Protein AF-U7V5P8-F1 (afdb_monomer)

Foldseek 3Di:
DLQVLLVLLVVLLVCQLVLVVDVPSLVSLQSNLVSCQLQQHQHDHDPSCPVVCPDPDSNVVSVVSSNPRGRDDNCSNVVSVVVVVVCVVVVPD

pLDDT: mean 90.43, std 8.01, range [44.16, 96.25]

Organism: NCBI:txid888019

Secondary structure (DSSP, 8-state):
-HHHHHHHHHHHHHHGGGGGGSTTHHHHHHHHHHHHHHHT---PPPGGGTGGGGS-SHHHHHHHHHHTPPP---SHHHHHHHHHHHHHHHTT-

Structure (mmCIF, N/CA/C/O backbone):
data_AF-U7V5P8-F1
#
_entry.id   AF-U7V5P8-F1
#
loop_
_atom_site.group_PDB
_atom_site.id
_atom_site.type_symbol
_atom_site.label_atom_id
_atom_site.label_alt_id
_atom_site.label_comp_id
_atom_site.label_asym_id
_atom_site.label_entity_id
_atom_site.label_seq_id
_atom_site.pdbx_PDB_ins_code
_atom_site.Cartn_x
_atom_site.Cartn_y
_atom_site.Cartn_z
_atom_site.occupancy
_atom_site.B_iso_or_equiv
_atom_site.auth_seq_id
_atom_site.auth_comp_id
_ato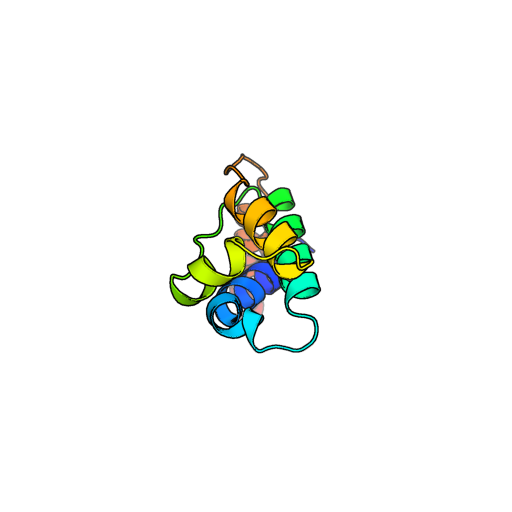m_site.auth_asym_id
_atom_site.auth_atom_id
_atom_site.pdbx_PDB_model_num
ATOM 1 N N . SER A 1 1 ? -10.638 8.353 7.557 1.00 84.81 1 SER A N 1
ATOM 2 C CA . SER A 1 1 ? -10.800 7.415 8.688 1.00 84.81 1 SER A CA 1
ATOM 3 C C . SER A 1 1 ? -9.814 6.261 8.529 1.00 84.81 1 SER A C 1
ATOM 5 O O . SER A 1 1 ? -9.429 5.994 7.390 1.00 84.81 1 SER A O 1
ATOM 7 N N . PRO A 1 2 ? -9.422 5.574 9.620 1.00 88.50 2 PRO A N 1
ATOM 8 C CA . PRO A 1 2 ? -8.574 4.376 9.567 1.00 88.50 2 PRO A CA 1
ATOM 9 C C . PRO A 1 2 ? -9.108 3.290 8.618 1.00 88.50 2 PRO A C 1
ATOM 11 O O . PRO A 1 2 ? -8.362 2.709 7.841 1.00 88.50 2 PRO A O 1
ATOM 14 N N . LEU A 1 3 ? -10.427 3.071 8.574 1.00 93.50 3 LEU A N 1
ATOM 15 C CA . LEU A 1 3 ? -11.011 2.110 7.635 1.00 93.50 3 LEU A CA 1
ATOM 16 C C . LEU A 1 3 ? -10.807 2.495 6.157 1.00 93.50 3 LEU A C 1
ATOM 18 O O . LEU A 1 3 ? -10.504 1.633 5.335 1.00 93.50 3 LEU A O 1
ATOM 22 N N . ALA A 1 4 ? -10.952 3.774 5.799 1.00 93.50 4 ALA A N 1
ATOM 23 C CA . ALA A 1 4 ? -10.811 4.217 4.409 1.00 93.50 4 ALA A CA 1
ATOM 24 C C . ALA A 1 4 ? -9.367 4.078 3.893 1.00 93.50 4 ALA A C 1
ATOM 26 O O . ALA A 1 4 ? -9.151 3.617 2.769 1.00 93.50 4 ALA A O 1
ATOM 27 N N . GLY A 1 5 ? -8.379 4.437 4.721 1.00 94.44 5 GLY A N 1
ATOM 28 C CA . GLY A 1 5 ? -6.967 4.261 4.373 1.00 94.44 5 GLY A CA 1
ATOM 29 C C . GLY A 1 5 ? -6.590 2.782 4.267 1.00 94.44 5 GLY A C 1
ATOM 30 O O . GLY A 1 5 ? -5.972 2.385 3.283 1.00 94.44 5 GLY A O 1
ATOM 31 N N . TRP A 1 6 ? -7.077 1.944 5.187 1.00 95.06 6 TRP A N 1
ATOM 32 C CA . TRP A 1 6 ? -6.875 0.495 5.133 1.00 95.06 6 TRP A CA 1
ATOM 33 C C . TRP A 1 6 ? -7.451 -0.142 3.865 1.00 95.06 6 TRP A C 1
ATOM 35 O O . TRP A 1 6 ? -6.785 -0.936 3.203 1.00 95.06 6 TRP A O 1
ATOM 45 N N . ARG A 1 7 ? -8.668 0.245 3.465 1.00 95.25 7 ARG A N 1
ATOM 46 C CA . ARG A 1 7 ? -9.278 -0.240 2.217 1.00 95.25 7 ARG A CA 1
ATOM 47 C C . ARG A 1 7 ? -8.506 0.213 0.985 1.00 95.25 7 ARG A C 1
ATOM 49 O O . ARG A 1 7 ? -8.342 -0.570 0.055 1.00 95.25 7 ARG A O 1
ATOM 56 N N . THR A 1 8 ? -7.998 1.442 0.995 1.00 96.12 8 THR A N 1
ATOM 57 C CA . THR A 1 8 ? -7.167 1.959 -0.100 1.00 96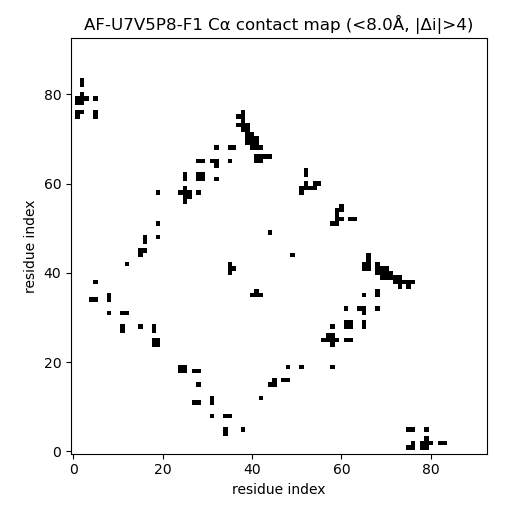.12 8 THR A CA 1
ATOM 58 C C . THR A 1 8 ? -5.868 1.166 -0.213 1.00 96.12 8 THR A C 1
ATOM 60 O O . THR A 1 8 ? -5.515 0.743 -1.310 1.00 96.12 8 THR A O 1
ATOM 63 N N . LEU A 1 9 ? -5.203 0.888 0.914 1.00 95.56 9 LEU A N 1
ATOM 64 C CA . LEU A 1 9 ? -4.008 0.048 0.962 1.00 95.56 9 LEU A CA 1
ATOM 65 C C . LEU A 1 9 ? -4.280 -1.330 0.351 1.00 95.56 9 LEU A C 1
ATOM 67 O O . LEU A 1 9 ? -3.546 -1.748 -0.541 1.00 95.56 9 LEU A O 1
ATOM 71 N N . GLN A 1 10 ? -5.356 -2.007 0.766 1.00 94.50 10 GLN A N 1
ATOM 72 C CA . GLN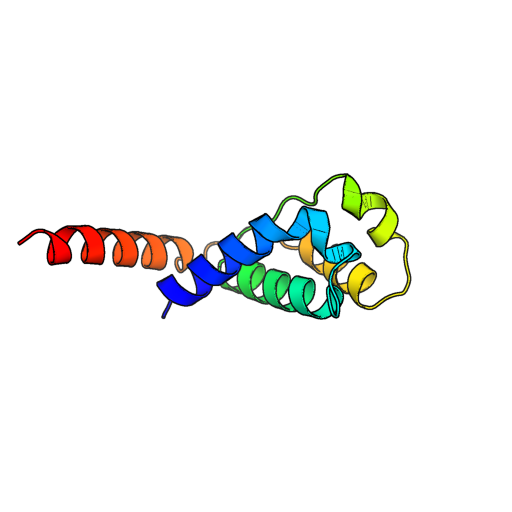 A 1 10 ? -5.723 -3.324 0.232 1.00 94.50 10 GLN A CA 1
ATOM 73 C C . GLN A 1 10 ? -5.926 -3.296 -1.288 1.00 94.50 10 GLN A C 1
ATOM 75 O O . GLN A 1 10 ? -5.364 -4.125 -1.999 1.00 94.50 10 GLN A O 1
ATOM 80 N N . VAL A 1 11 ? -6.666 -2.311 -1.805 1.00 95.50 11 VAL A N 1
ATOM 81 C CA . VAL A 1 11 ? -6.887 -2.167 -3.253 1.00 95.50 11 VAL A CA 1
ATOM 82 C C . VAL A 1 11 ? -5.572 -1.919 -3.995 1.00 95.50 11 VAL A C 1
ATOM 84 O O . VAL A 1 11 ? -5.349 -2.497 -5.056 1.00 95.50 11 VAL A O 1
ATOM 87 N N . LEU A 1 12 ? -4.683 -1.090 -3.443 1.00 95.12 12 LEU A N 1
ATOM 88 C CA . LEU A 1 12 ? -3.376 -0.817 -4.040 1.00 95.12 12 LEU A CA 1
ATOM 89 C C . LEU A 1 12 ? -2.474 -2.059 -4.078 1.00 95.12 12 LEU A C 1
ATOM 91 O O . LEU A 1 12 ? -1.741 -2.239 -5.051 1.00 95.12 12 LEU A O 1
ATOM 95 N N . VAL A 1 13 ? -2.548 -2.924 -3.062 1.00 94.94 13 VAL A N 1
ATOM 96 C CA . VAL A 1 13 ? -1.849 -4.219 -3.047 1.00 94.94 13 VAL A CA 1
ATOM 97 C C . VAL A 1 13 ? -2.400 -5.149 -4.131 1.00 94.94 13 VAL A C 1
ATOM 99 O O . VAL A 1 13 ? -1.618 -5.731 -4.879 1.00 94.94 13 VAL A O 1
ATOM 102 N N . GLU A 1 14 ? -3.721 -5.240 -4.281 1.00 94.06 14 GLU A N 1
ATOM 103 C CA . GLU A 1 14 ? -4.370 -6.085 -5.298 1.00 94.06 14 GLU A CA 1
ATOM 104 C C . GLU A 1 14 ? -3.996 -5.683 -6.733 1.00 94.06 14 GLU A C 1
ATOM 106 O O . GLU A 1 14 ? -3.761 -6.533 -7.592 1.00 94.06 14 GLU A O 1
ATOM 111 N N . VAL A 1 15 ? -3.879 -4.380 -7.013 1.00 93.00 15 VAL A N 1
ATOM 112 C CA . VAL A 1 15 ? -3.488 -3.889 -8.349 1.00 93.00 15 VAL A CA 1
ATOM 113 C C . VAL A 1 15 ? -1.972 -3.864 -8.572 1.00 93.00 15 VAL A C 1
ATOM 115 O O . VAL A 1 15 ? -1.518 -3.638 -9.700 1.00 93.00 15 VAL A O 1
ATOM 118 N N . LEU A 1 16 ? -1.165 -4.116 -7.535 1.00 93.19 16 LEU A N 1
ATOM 119 C CA . LEU A 1 16 ? 0.296 -4.068 -7.604 1.00 93.19 16 LEU A CA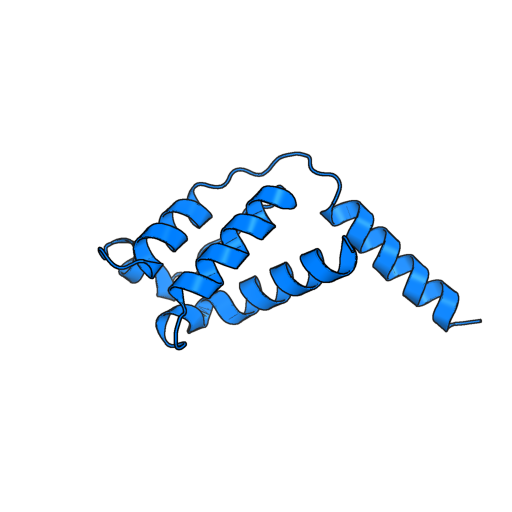 1
ATOM 120 C C . LEU A 1 16 ? 0.877 -4.939 -8.739 1.00 93.19 16 LEU A C 1
ATOM 122 O O . LEU A 1 16 ? 1.712 -4.423 -9.484 1.00 93.19 16 LEU A O 1
ATOM 126 N N . PRO A 1 17 ? 0.427 -6.188 -8.991 1.00 92.38 17 PRO A N 1
ATOM 127 C CA . PRO A 1 17 ? 0.995 -7.039 -10.044 1.00 92.38 17 PRO A CA 1
ATOM 128 C C . PRO A 1 17 ? 0.928 -6.446 -11.457 1.00 92.38 17 PRO A C 1
ATOM 130 O O . PRO A 1 17 ? 1.744 -6.808 -12.311 1.00 92.38 17 PRO A O 1
ATOM 133 N N . VAL A 1 18 ? -0.020 -5.536 -11.706 1.00 92.19 18 VAL A N 1
ATOM 134 C CA . VAL A 1 18 ? -0.217 -4.872 -13.002 1.00 92.19 18 VAL A CA 1
ATOM 135 C C . VAL A 1 18 ? 0.255 -3.417 -13.015 1.00 92.19 18 VAL A C 1
ATOM 137 O O . VAL A 1 18 ? 0.252 -2.799 -14.078 1.00 92.19 18 VAL A O 1
ATOM 140 N N . VAL A 1 19 ? 0.732 -2.871 -11.889 1.00 90.69 19 VAL A N 1
ATOM 141 C CA . VAL A 1 19 ? 1.043 -1.437 -11.731 1.00 90.69 19 VAL A CA 1
ATOM 142 C C . VAL A 1 19 ? 2.084 -0.925 -12.732 1.00 90.69 19 VAL A C 1
ATOM 144 O O . VAL A 1 19 ? 2.030 0.228 -13.152 1.00 90.69 19 VAL A O 1
ATOM 147 N N . GLY A 1 20 ? 3.002 -1.790 -13.178 1.00 85.69 20 GLY A N 1
ATOM 148 C CA . GLY A 1 20 ? 4.003 -1.453 -14.195 1.00 85.69 20 GLY A CA 1
ATOM 149 C C . GLY A 1 20 ? 3.417 -1.172 -15.584 1.00 85.69 20 GLY A C 1
ATOM 150 O O . GLY A 1 20 ? 4.100 -0.597 -16.425 1.00 85.69 20 GLY A O 1
ATOM 151 N N . ARG A 1 21 ? 2.160 -1.559 -15.824 1.00 87.56 21 ARG A N 1
ATOM 152 C CA . ARG A 1 21 ? 1.410 -1.321 -17.068 1.00 87.56 21 ARG A CA 1
ATOM 153 C C . ARG A 1 21 ? 0.364 -0.211 -16.917 1.00 87.56 21 ARG A C 1
ATOM 155 O O . ARG A 1 21 ? -0.279 0.154 -17.896 1.00 87.56 21 ARG A O 1
ATOM 162 N N . VAL A 1 22 ? 0.183 0.317 -15.706 1.00 88.12 22 VAL A N 1
ATOM 163 C CA . VAL A 1 22 ? -0.806 1.354 -15.394 1.00 88.12 22 VAL A CA 1
ATOM 164 C C . VAL A 1 22 ? -0.180 2.735 -15.568 1.00 88.12 22 VAL A C 1
ATOM 166 O O . VAL A 1 22 ? 0.955 2.991 -15.152 1.00 88.12 22 VAL A O 1
ATOM 169 N N . ASN A 1 23 ? -0.934 3.661 -16.164 1.00 85.81 23 ASN A N 1
ATOM 170 C CA . ASN A 1 23 ? -0.508 5.053 -16.256 1.00 85.81 23 ASN A CA 1
ATOM 171 C C . ASN A 1 23 ? -0.304 5.628 -14.844 1.00 85.81 23 ASN A C 1
ATOM 173 O O . ASN A 1 23 ? -1.154 5.469 -13.973 1.00 85.81 23 ASN A O 1
ATOM 177 N N . ARG A 1 24 ? 0.829 6.300 -14.618 1.00 88.00 24 ARG A N 1
ATOM 178 C CA . ARG A 1 24 ? 1.256 6.807 -13.301 1.00 88.00 24 ARG A CA 1
ATOM 179 C C . ARG A 1 24 ? 1.451 5.721 -12.234 1.00 88.00 24 ARG A C 1
ATOM 181 O O . ARG A 1 24 ? 1.388 6.027 -11.045 1.00 88.00 24 ARG A O 1
ATOM 188 N N . GLY A 1 25 ? 1.790 4.490 -12.626 1.00 91.00 25 GLY A N 1
ATOM 189 C CA . GLY A 1 25 ? 2.063 3.396 -11.687 1.00 91.00 25 GLY A CA 1
ATOM 190 C C . GLY A 1 25 ? 3.072 3.740 -10.581 1.00 91.00 25 GLY A C 1
ATOM 191 O O . GLY A 1 25 ? 2.902 3.327 -9.441 1.00 91.00 25 GLY A O 1
ATOM 192 N N . GLY A 1 26 ? 4.077 4.577 -10.867 1.00 92.56 26 GLY A N 1
ATOM 193 C CA . GLY A 1 26 ? 5.020 5.037 -9.842 1.00 92.56 26 GLY A CA 1
ATOM 194 C C . GLY A 1 26 ? 4.371 5.836 -8.706 1.00 92.56 26 GLY A C 1
ATOM 195 O O . GLY A 1 26 ? 4.764 5.664 -7.558 1.00 92.56 26 GLY A O 1
ATOM 196 N N . VAL A 1 27 ? 3.356 6.653 -9.002 1.00 94.94 27 VAL A N 1
ATOM 197 C CA . VAL A 1 27 ? 2.608 7.425 -7.991 1.00 94.94 27 VAL A CA 1
ATOM 198 C C . VAL A 1 27 ? 1.718 6.502 -7.158 1.00 94.94 27 VAL A C 1
ATOM 200 O O . VAL A 1 27 ? 1.620 6.677 -5.951 1.00 94.94 27 VAL A O 1
ATOM 203 N N . LEU A 1 28 ? 1.127 5.470 -7.770 1.00 95.06 28 LEU A N 1
ATOM 204 C CA . LEU A 1 28 ? 0.342 4.468 -7.037 1.00 95.06 28 LEU A CA 1
ATOM 20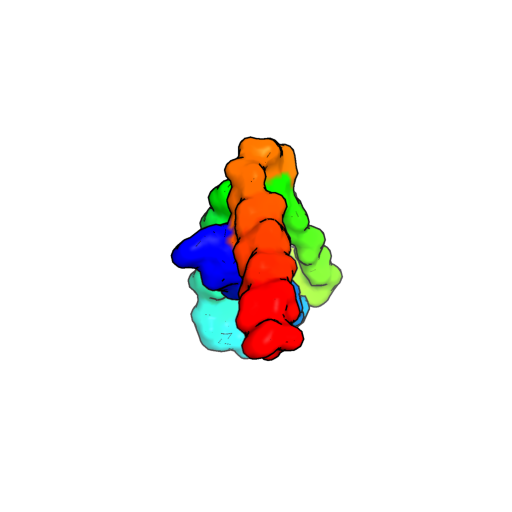5 C C . LEU A 1 28 ? 1.204 3.686 -6.041 1.00 95.06 28 LEU A C 1
ATOM 207 O O . LEU A 1 28 ? 0.804 3.497 -4.898 1.00 95.06 28 LEU A O 1
ATOM 211 N N . VAL A 1 29 ? 2.411 3.283 -6.452 1.00 95.69 29 VAL A N 1
ATOM 212 C CA . VAL A 1 29 ? 3.366 2.623 -5.548 1.00 95.69 29 VAL A CA 1
ATOM 213 C C . VAL A 1 29 ? 3.840 3.572 -4.447 1.00 95.69 29 VAL A C 1
ATOM 215 O O . VAL A 1 29 ? 4.081 3.124 -3.332 1.00 95.69 29 VAL A O 1
ATOM 218 N N . GLN A 1 30 ? 3.947 4.873 -4.730 1.00 95.94 30 GLN A N 1
ATOM 219 C CA . GLN A 1 30 ? 4.270 5.865 -3.706 1.00 95.94 30 GLN A CA 1
ATOM 220 C C . GLN A 1 30 ? 3.199 5.912 -2.617 1.00 95.94 30 GLN A C 1
ATOM 222 O O . GLN A 1 30 ? 3.522 5.754 -1.446 1.00 95.94 30 GLN A O 1
ATOM 227 N N . LEU A 1 31 ? 1.934 6.061 -3.015 1.00 96.25 31 LEU A N 1
ATOM 228 C CA . LEU A 1 31 ? 0.808 6.074 -2.084 1.00 96.25 31 LEU A CA 1
ATOM 229 C C . LEU A 1 31 ? 0.725 4.764 -1.291 1.00 96.25 31 LEU A C 1
ATOM 231 O O . LEU A 1 31 ? 0.465 4.777 -0.093 1.00 96.25 31 LEU A O 1
ATOM 235 N N . LEU A 1 32 ? 0.982 3.629 -1.947 1.00 96.06 32 LEU A N 1
ATOM 236 C CA . LEU A 1 32 ? 1.043 2.338 -1.270 1.00 96.06 32 LEU A CA 1
ATOM 237 C C . LEU A 1 32 ? 2.157 2.301 -0.219 1.00 96.06 32 LEU A C 1
ATOM 239 O O . LEU A 1 32 ? 1.918 1.807 0.874 1.00 96.06 32 LEU A O 1
ATOM 243 N N . ALA A 1 33 ? 3.348 2.821 -0.522 1.00 95.38 33 ALA A N 1
ATOM 244 C CA . ALA A 1 33 ? 4.455 2.880 0.431 1.00 95.38 33 ALA A CA 1
ATOM 245 C C . ALA A 1 33 ? 4.155 3.814 1.612 1.00 95.38 33 ALA A C 1
ATOM 247 O O . ALA A 1 33 ? 4.459 3.469 2.749 1.00 95.38 33 ALA A O 1
ATOM 248 N N . GLU A 1 34 ? 3.523 4.960 1.360 1.00 95.06 34 GLU A N 1
ATOM 249 C CA . GLU A 1 34 ? 3.090 5.890 2.406 1.00 95.06 34 GLU A CA 1
ATOM 250 C C . GLU A 1 34 ? 2.074 5.221 3.342 1.00 95.06 34 GLU A C 1
ATOM 252 O O . GLU A 1 34 ? 2.301 5.170 4.547 1.00 95.06 34 GLU A O 1
ATOM 257 N N . LEU A 1 35 ? 1.021 4.603 2.795 1.00 95.88 35 LEU A N 1
ATOM 258 C CA . LEU A 1 35 ? 0.026 3.889 3.598 1.00 95.88 35 LEU A CA 1
ATOM 259 C C . LEU A 1 35 ? 0.627 2.664 4.303 1.00 95.88 35 LEU A C 1
ATOM 261 O O . LEU A 1 35 ? 0.347 2.430 5.470 1.00 95.88 35 LEU A O 1
ATOM 265 N N . ALA A 1 36 ? 1.465 1.873 3.638 1.00 95.12 36 ALA A N 1
ATOM 266 C CA . ALA A 1 36 ? 2.132 0.733 4.267 1.00 95.12 36 ALA A CA 1
ATOM 267 C C . ALA A 1 36 ? 3.004 1.178 5.452 1.00 95.12 36 ALA A C 1
ATOM 269 O O . ALA A 1 36 ? 2.976 0.544 6.506 1.00 95.12 36 ALA A O 1
ATOM 270 N N . GLY A 1 37 ? 3.690 2.314 5.304 1.00 94.75 37 GLY A N 1
ATOM 271 C CA . GLY A 1 37 ? 4.402 2.987 6.381 1.00 94.75 37 GLY A CA 1
ATOM 272 C C . GLY A 1 37 ? 3.464 3.411 7.507 1.00 94.75 37 GLY A C 1
ATOM 273 O O . GLY A 1 37 ? 3.662 2.996 8.635 1.00 94.75 37 GLY A O 1
ATOM 274 N N . GLU A 1 38 ? 2.404 4.167 7.235 1.00 94.50 38 GLU A N 1
ATOM 275 C CA . GLU A 1 38 ? 1.482 4.629 8.285 1.00 94.50 38 GLU A CA 1
ATOM 276 C C . GLU A 1 38 ? 0.814 3.478 9.048 1.00 94.50 38 GLU A C 1
ATOM 278 O O . GLU A 1 38 ? 0.713 3.506 10.272 1.00 94.50 38 GLU A O 1
ATOM 283 N N . TYR A 1 39 ? 0.374 2.442 8.331 1.00 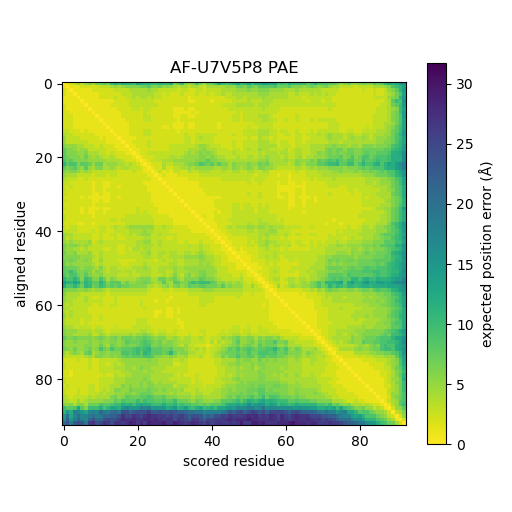94.25 39 TYR A N 1
ATOM 284 C CA . TYR A 1 39 ? -0.270 1.269 8.919 1.00 94.25 39 TYR A CA 1
ATOM 285 C C . TYR A 1 39 ? 0.739 0.273 9.495 1.00 94.25 39 TYR A C 1
ATOM 287 O O . TYR A 1 39 ? 0.326 -0.688 10.146 1.00 94.25 39 TYR A O 1
ATOM 295 N N . GLY A 1 40 ? 2.039 0.501 9.313 1.00 93.75 40 GLY A N 1
ATOM 296 C CA . GLY A 1 40 ? 3.099 -0.363 9.816 1.00 93.75 40 GLY A CA 1
ATOM 297 C C . GLY A 1 40 ? 3.040 -1.782 9.261 1.00 93.75 40 GLY A C 1
ATOM 298 O O . GLY A 1 40 ? 3.372 -2.729 9.968 1.00 93.75 40 GLY A O 1
ATOM 299 N N . VAL A 1 41 ? 2.602 -1.941 8.010 1.00 93.12 41 VAL A N 1
ATOM 300 C CA . VAL A 1 41 ? 2.484 -3.234 7.327 1.00 93.12 41 VAL A CA 1
ATOM 301 C C . VAL A 1 41 ? 3.536 -3.365 6.233 1.00 93.12 41 VAL A C 1
ATOM 303 O O . VAL A 1 41 ? 3.788 -2.428 5.483 1.00 93.12 41 VAL A O 1
ATOM 306 N N . SER A 1 42 ? 4.130 -4.550 6.108 1.00 92.31 42 SER A N 1
ATOM 307 C CA . SER A 1 42 ? 5.029 -4.854 4.995 1.00 92.31 42 SER A CA 1
ATOM 308 C C . SER A 1 42 ? 4.237 -5.415 3.812 1.00 92.31 42 SER A C 1
ATOM 310 O O . SER A 1 42 ? 3.285 -6.180 3.993 1.00 92.31 42 SER A O 1
ATOM 312 N N . VAL A 1 43 ? 4.624 -5.038 2.592 1.00 92.44 43 VAL A N 1
ATOM 313 C CA . VAL A 1 43 ? 3.972 -5.474 1.350 1.00 92.44 43 VAL A CA 1
ATOM 314 C C . VAL A 1 43 ? 4.932 -6.344 0.552 1.00 92.44 43 VAL A C 1
ATOM 316 O O . VAL A 1 43 ? 6.016 -5.908 0.166 1.00 92.44 43 VAL A O 1
ATOM 319 N N . SER A 1 44 ? 4.511 -7.573 0.252 1.00 90.38 44 SER A N 1
ATOM 320 C CA . SER A 1 44 ? 5.298 -8.480 -0.583 1.00 90.38 44 SER A CA 1
ATOM 321 C C . SER A 1 44 ? 5.260 -8.041 -2.046 1.00 90.38 44 SER A C 1
ATOM 323 O O . SER A 1 44 ? 4.188 -7.817 -2.615 1.00 90.38 44 SER A O 1
ATOM 325 N N . LEU A 1 45 ? 6.434 -7.918 -2.669 1.00 90.44 45 LEU A N 1
ATOM 326 C CA . LEU A 1 45 ? 6.528 -7.542 -4.075 1.00 90.44 45 LEU A CA 1
ATOM 327 C C . LEU A 1 45 ? 6.267 -8.748 -4.993 1.00 90.44 45 LEU A C 1
ATOM 329 O O . LEU A 1 45 ? 6.931 -9.776 -4.852 1.00 90.44 45 LEU A O 1
ATOM 333 N N . PRO A 1 46 ? 5.376 -8.621 -5.992 1.00 90.56 46 PRO A N 1
ATOM 334 C 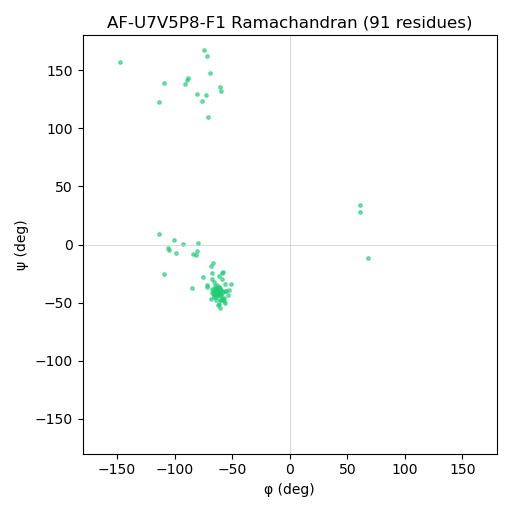CA . PRO A 1 46 ? 5.135 -9.679 -6.964 1.00 90.56 46 PRO A CA 1
ATOM 335 C C . PRO A 1 46 ? 6.332 -9.876 -7.907 1.00 90.56 46 PRO A C 1
ATOM 337 O O . PRO A 1 46 ? 7.006 -8.919 -8.301 1.00 90.56 46 PRO A O 1
ATOM 340 N N . GLU A 1 47 ? 6.546 -11.121 -8.347 1.00 90.00 47 GLU A N 1
ATOM 341 C CA . GLU A 1 47 ? 7.669 -11.490 -9.224 1.00 90.00 47 GLU A CA 1
ATOM 342 C C . GLU A 1 47 ? 7.711 -10.687 -10.533 1.00 90.00 47 GLU A C 1
ATOM 344 O O . GLU A 1 47 ? 8.784 -10.322 -11.019 1.00 90.00 47 GLU A O 1
ATOM 349 N N . SER A 1 48 ? 6.537 -10.328 -11.067 1.00 88.75 48 SER A N 1
ATOM 350 C CA . SER A 1 48 ? 6.394 -9.513 -12.279 1.00 88.75 48 SER A CA 1
ATOM 351 C C . SER A 1 48 ? 7.068 -8.139 -12.179 1.00 88.75 48 SER A C 1
ATOM 353 O O . SER A 1 48 ? 7.420 -7.559 -13.207 1.00 88.75 48 SER A O 1
ATOM 355 N N . LEU A 1 49 ? 7.276 -7.621 -10.962 1.00 89.44 49 LEU A N 1
ATOM 356 C CA . LEU A 1 49 ? 7.892 -6.320 -10.707 1.00 89.44 49 LEU A CA 1
ATOM 357 C C . LEU A 1 49 ? 9.378 -6.398 -10.344 1.00 89.44 49 LEU A C 1
ATOM 359 O O . LEU A 1 49 ? 10.036 -5.355 -10.311 1.00 89.44 49 LEU A O 1
ATOM 363 N N . ARG A 1 50 ? 9.958 -7.592 -10.143 1.00 89.50 50 ARG A N 1
ATOM 364 C CA . ARG A 1 50 ? 11.403 -7.711 -9.872 1.00 89.50 50 ARG A CA 1
ATOM 365 C C . ARG A 1 50 ? 12.284 -7.074 -10.952 1.00 89.50 50 ARG A C 1
ATOM 367 O O . ARG A 1 50 ? 13.256 -6.412 -10.585 1.00 89.50 50 ARG A O 1
ATOM 374 N N . PRO A 1 51 ? 11.978 -7.190 -12.262 1.00 88.56 51 PRO A N 1
ATOM 375 C CA . PRO A 1 51 ? 12.747 -6.491 -13.290 1.00 88.56 51 PRO A CA 1
ATOM 376 C C . PRO A 1 51 ? 12.660 -4.964 -13.156 1.00 88.56 51 PRO A C 1
ATOM 378 O O . PRO A 1 51 ? 13.647 -4.270 -13.398 1.00 88.56 51 PRO A O 1
ATOM 381 N N . ALA A 1 52 ? 11.508 -4.438 -12.722 1.00 87.38 52 ALA A N 1
ATOM 382 C CA . ALA A 1 52 ? 11.272 -3.002 -12.586 1.00 87.38 52 ALA A CA 1
ATOM 383 C C . ALA A 1 52 ? 12.120 -2.362 -11.473 1.00 87.38 52 ALA A C 1
ATOM 385 O O . ALA A 1 52 ? 12.448 -1.183 -11.575 1.00 87.38 52 ALA A O 1
ATOM 386 N N . LEU A 1 53 ? 12.550 -3.128 -10.463 1.00 89.12 53 LEU A N 1
ATOM 387 C CA . LEU A 1 53 ? 13.421 -2.646 -9.380 1.00 89.12 53 LEU A CA 1
ATOM 388 C C . LEU A 1 53 ? 14.791 -2.149 -9.864 1.00 89.12 53 LEU A C 1
ATOM 390 O O . LEU A 1 53 ? 15.395 -1.294 -9.218 1.00 89.12 53 LEU A O 1
ATOM 394 N N . LYS A 1 54 ? 15.283 -2.671 -10.995 1.00 87.56 54 LYS A N 1
ATOM 395 C CA . LYS A 1 54 ? 16.594 -2.311 -11.564 1.00 87.56 54 LYS A CA 1
ATOM 396 C C . LYS A 1 54 ? 16.566 -1.006 -12.366 1.00 87.56 54 LYS A C 1
ATOM 398 O O . LYS A 1 54 ? 17.616 -0.523 -12.780 1.00 87.56 54 LYS A O 1
ATOM 403 N N . GLY A 1 55 ? 15.380 -0.449 -12.616 1.00 87.75 55 GLY A N 1
ATOM 404 C CA . GLY A 1 55 ? 15.221 0.784 -13.376 1.00 87.75 55 GLY A CA 1
ATOM 405 C C . GLY A 1 55 ? 15.623 2.042 -12.598 1.00 87.75 55 GLY A C 1
ATOM 406 O O . GLY A 1 55 ? 15.760 2.050 -11.375 1.00 87.75 55 GLY A O 1
ATOM 407 N N . THR A 1 56 ? 15.745 3.153 -13.321 1.00 89.56 56 THR A N 1
ATOM 408 C CA . THR A 1 56 ? 15.978 4.498 -12.762 1.00 89.56 56 THR A CA 1
ATOM 409 C C . THR A 1 56 ? 14.703 5.345 -12.693 1.00 89.56 56 THR A C 1
ATOM 411 O O . THR A 1 56 ? 14.745 6.510 -12.308 1.00 89.56 56 THR A O 1
ATOM 414 N N . THR A 1 57 ? 13.554 4.771 -13.056 1.00 91.38 57 THR A N 1
ATOM 415 C CA . THR A 1 57 ? 12.261 5.464 -13.062 1.00 91.38 57 THR A CA 1
ATOM 416 C C . THR A 1 57 ? 11.744 5.725 -11.644 1.00 91.38 57 THR A C 1
ATOM 418 O O . THR A 1 57 ? 12.144 5.064 -10.682 1.00 91.38 57 THR A O 1
ATOM 421 N N . LEU A 1 58 ? 10.786 6.653 -11.512 1.00 92.38 58 LEU A N 1
ATOM 422 C CA . LEU A 1 58 ? 10.084 6.899 -10.245 1.00 92.38 58 LEU A CA 1
ATOM 423 C C . LEU A 1 58 ? 9.444 5.615 -9.691 1.00 92.38 58 LEU A C 1
ATOM 425 O O . LEU A 1 58 ? 9.545 5.341 -8.501 1.00 92.38 58 LEU A O 1
ATOM 429 N N . LEU A 1 59 ? 8.861 4.790 -10.568 1.00 92.81 59 LEU A N 1
ATOM 430 C CA . LEU A 1 59 ? 8.315 3.484 -10.200 1.00 92.81 59 LEU A CA 1
ATOM 431 C C . LEU A 1 59 ? 9.377 2.589 -9.549 1.00 92.81 59 LEU A C 1
ATOM 433 O O . LEU A 1 59 ? 9.140 2.042 -8.479 1.00 92.81 59 LEU A O 1
ATOM 437 N N . ALA A 1 60 ? 10.560 2.479 -10.153 1.00 93.56 60 ALA A N 1
ATOM 438 C CA . ALA A 1 60 ? 11.650 1.674 -9.611 1.00 93.56 60 ALA A CA 1
ATOM 439 C C . ALA A 1 60 ? 12.155 2.197 -8.256 1.00 93.56 60 ALA A C 1
ATOM 441 O O . ALA A 1 60 ? 12.518 1.415 -7.377 1.00 93.56 60 ALA A O 1
ATOM 442 N N . LYS A 1 61 ? 12.199 3.523 -8.072 1.00 94.94 61 LYS A N 1
ATOM 443 C CA . LYS A 1 61 ? 12.552 4.144 -6.786 1.00 94.94 61 LYS A CA 1
ATOM 444 C C . LYS A 1 61 ? 11.516 3.806 -5.711 1.00 94.94 61 LYS A C 1
ATOM 446 O O . LYS A 1 61 ? 11.891 3.363 -4.631 1.00 94.94 61 LYS A O 1
ATOM 451 N N . ASN A 1 62 ? 10.235 3.956 -6.030 1.00 95.00 62 ASN A N 1
ATOM 452 C CA . ASN A 1 62 ? 9.156 3.745 -5.069 1.00 95.00 62 ASN A CA 1
ATOM 453 C C . ASN A 1 62 ? 8.966 2.262 -4.734 1.00 95.00 62 ASN A C 1
ATOM 455 O O . ASN A 1 62 ? 8.731 1.939 -3.579 1.00 95.00 62 ASN A O 1
ATOM 459 N N . LEU A 1 63 ? 9.159 1.348 -5.693 1.00 95.00 63 LEU A N 1
ATOM 460 C CA . LEU A 1 63 ? 9.140 -0.094 -5.419 1.00 95.00 63 LEU A CA 1
ATOM 461 C C . LEU A 1 63 ? 10.266 -0.511 -4.468 1.00 95.00 63 LEU A C 1
ATOM 463 O O . 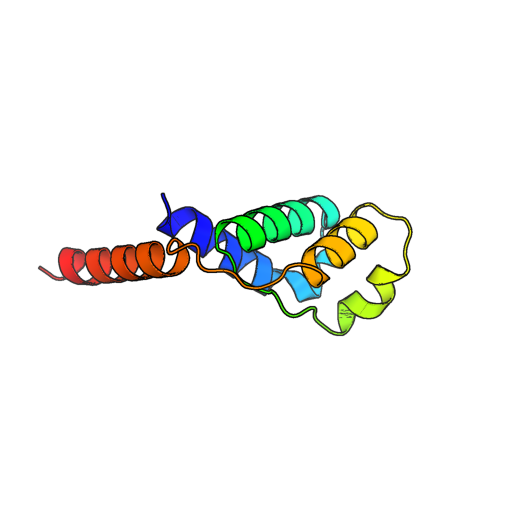LEU A 1 63 ? 10.041 -1.336 -3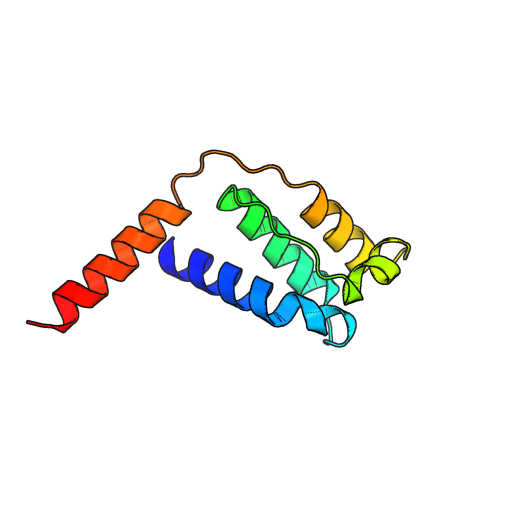.589 1.00 95.00 63 LEU A O 1
ATOM 467 N N . ARG A 1 64 ? 11.460 0.080 -4.608 1.00 94.19 64 ARG A N 1
ATOM 468 C CA . ARG A 1 64 ? 12.568 -0.157 -3.672 1.00 94.19 64 ARG A CA 1
ATOM 469 C C . ARG A 1 64 ? 12.261 0.377 -2.276 1.00 94.19 64 ARG A C 1
ATOM 471 O O . ARG A 1 64 ? 12.525 -0.320 -1.304 1.00 94.19 64 ARG A O 1
ATOM 478 N N . ALA A 1 65 ? 11.684 1.576 -2.186 1.00 93.75 65 ALA A N 1
ATOM 479 C CA . ALA A 1 65 ? 11.245 2.138 -0.911 1.00 93.75 65 ALA A CA 1
ATOM 480 C C . ALA A 1 65 ? 10.187 1.245 -0.245 1.00 93.75 65 ALA A C 1
ATOM 482 O O . ALA A 1 65 ? 10.357 0.883 0.911 1.00 93.75 65 ALA A O 1
ATOM 483 N N . LEU A 1 66 ? 9.172 0.809 -1.000 1.00 94.38 66 LEU A N 1
ATOM 484 C CA . LEU A 1 66 ? 8.137 -0.116 -0.534 1.00 94.38 66 LEU A CA 1
ATOM 485 C C . LEU A 1 66 ? 8.738 -1.431 -0.012 1.00 94.38 66 LEU A C 1
ATOM 487 O O . LEU A 1 66 ? 8.370 -1.875 1.067 1.00 94.38 66 LEU A O 1
ATOM 491 N N . SER A 1 67 ? 9.690 -2.034 -0.738 1.00 92.44 67 SER A N 1
ATOM 492 C CA . SER A 1 67 ? 10.341 -3.282 -0.302 1.00 92.44 67 SER A CA 1
ATOM 493 C C . SER A 1 67 ? 11.236 -3.144 0.925 1.00 92.44 67 SER A C 1
ATOM 495 O O . SER A 1 67 ? 11.587 -4.151 1.526 1.00 92.44 67 SER A O 1
ATOM 497 N N . ALA A 1 68 ? 11.653 -1.921 1.251 1.00 92.25 68 ALA A N 1
ATOM 498 C CA . ALA A 1 68 ? 12.490 -1.635 2.408 1.00 92.25 68 ALA A CA 1
ATOM 499 C C . ALA A 1 68 ? 11.663 -1.279 3.654 1.00 92.25 68 ALA A C 1
ATOM 501 O O . ALA A 1 68 ? 12.246 -0.963 4.687 1.00 92.25 68 ALA A O 1
ATOM 502 N N . LEU A 1 69 ? 10.327 -1.279 3.560 1.00 92.81 69 LEU A N 1
ATOM 503 C CA . LEU A 1 69 ? 9.469 -1.010 4.705 1.00 92.81 69 LEU A CA 1
ATOM 504 C C . LEU A 1 69 ? 9.407 -2.219 5.634 1.00 92.81 69 LEU A C 1
ATOM 506 O O . LEU A 1 69 ? 8.969 -3.309 5.249 1.00 92.81 69 LEU A O 1
ATOM 510 N N . ASP A 1 70 ? 9.774 -1.965 6.884 1.00 88.00 70 ASP A N 1
ATOM 511 C CA . ASP A 1 70 ? 9.592 -2.892 7.985 1.00 88.00 70 ASP A CA 1
ATOM 512 C C . ASP A 1 70 ? 8.224 -2.712 8.645 1.00 88.00 70 ASP A C 1
ATOM 514 O O . ASP A 1 70 ? 7.702 -1.605 8.827 1.00 88.00 70 ASP A O 1
ATOM 518 N N . THR A 1 71 ? 7.660 -3.846 9.047 1.00 88.56 71 THR A N 1
ATOM 519 C CA . THR A 1 71 ? 6.474 -3.911 9.902 1.00 88.56 71 THR A CA 1
ATOM 520 C C . THR A 1 71 ? 6.753 -3.233 11.242 1.00 88.56 71 THR A C 1
ATOM 522 O O . THR A 1 71 ? 7.784 -3.488 11.865 1.00 88.56 71 THR A O 1
ATOM 525 N N . HIS A 1 72 ? 5.817 -2.422 11.729 1.00 90.19 72 HIS A N 1
ATOM 526 C CA . HIS A 1 72 ? 5.907 -1.805 13.052 1.00 90.19 72 HIS A CA 1
ATOM 527 C C . HIS A 1 72 ? 4.517 -1.629 13.677 1.00 90.19 72 HIS A C 1
ATOM 529 O O . HIS A 1 72 ? 3.512 -1.596 12.966 1.00 90.19 72 HIS A O 1
ATOM 535 N N . PRO A 1 73 ? 4.419 -1.528 15.011 1.00 86.69 73 PRO A N 1
ATOM 536 C CA . PRO A 1 73 ? 3.127 -1.365 15.660 1.00 86.69 73 PRO A CA 1
ATOM 537 C C . PRO A 1 73 ? 2.559 0.039 15.398 1.00 86.69 73 PRO A C 1
ATOM 539 O O . PRO A 1 73 ? 3.063 1.022 15.933 1.00 86.69 73 PRO A O 1
ATOM 542 N N . SER A 1 74 ? 1.492 0.122 14.596 1.00 90.50 74 SER A N 1
ATOM 543 C CA . SER A 1 74 ? 0.743 1.366 14.328 1.00 90.50 74 SER A CA 1
ATOM 544 C C . SER A 1 74 ? -0.653 1.399 14.970 1.00 90.50 74 SER A C 1
ATOM 546 O O . SER A 1 74 ? -1.214 2.469 15.187 1.00 90.50 74 SER A O 1
ATOM 548 N N . GLY A 1 75 ? -1.261 0.231 15.224 1.00 89.81 75 GLY A N 1
ATOM 549 C CA . GLY A 1 75 ? -2.654 0.089 15.675 1.00 89.81 75 GLY A CA 1
ATOM 550 C C . GLY A 1 75 ? -3.726 0.481 14.640 1.00 89.81 75 GLY A C 1
ATOM 551 O O . GLY A 1 75 ? -4.895 0.143 14.819 1.00 89.81 75 GLY A O 1
ATOM 552 N N . LEU A 1 76 ? -3.367 1.134 13.527 1.00 93.56 76 LEU A N 1
ATOM 553 C CA . LEU A 1 76 ? -4.326 1.621 12.525 1.00 93.56 76 LEU A CA 1
ATOM 554 C C . LEU A 1 76 ? -5.032 0.487 11.778 1.00 93.56 76 LEU A C 1
ATOM 556 O O . LEU A 1 76 ? -6.229 0.579 11.503 1.00 93.56 76 LEU A O 1
ATOM 560 N N . ALA A 1 77 ? -4.312 -0.594 11.472 1.00 90.12 77 ALA A N 1
ATOM 561 C CA . ALA A 1 77 ? -4.894 -1.775 10.835 1.00 90.12 77 ALA A CA 1
ATOM 562 C C . ALA A 1 77 ? -5.939 -2.444 11.745 1.00 90.12 77 ALA A C 1
ATOM 564 O O . ALA A 1 77 ? -7.004 -2.859 11.287 1.00 90.12 77 ALA A O 1
ATOM 565 N N . GLU A 1 78 ? -5.669 -2.490 13.051 1.00 91.62 78 GLU A N 1
ATOM 566 C CA . GLU A 1 78 ? -6.598 -3.030 14.041 1.00 91.62 78 GLU A CA 1
ATOM 567 C C . GLU A 1 78 ? -7.832 -2.135 14.196 1.00 91.62 78 GLU A C 1
ATOM 569 O O . GLU A 1 78 ? -8.957 -2.625 14.107 1.00 91.62 78 GLU A O 1
ATOM 574 N N . GLN A 1 79 ? -7.643 -0.818 14.319 1.00 93.88 79 GLN A N 1
ATOM 575 C CA . GLN A 1 79 ? -8.745 0.149 14.350 1.00 93.88 79 GLN A CA 1
ATOM 576 C C . GLN A 1 79 ? -9.618 0.069 13.092 1.00 93.88 79 GLN A C 1
ATOM 578 O O . GLN A 1 79 ? -10.844 0.142 13.179 1.00 93.88 79 GLN A O 1
ATOM 583 N N . ALA A 1 80 ? -9.008 -0.098 11.916 1.00 93.38 80 ALA A N 1
ATOM 584 C CA . ALA A 1 80 ? -9.737 -0.293 10.671 1.00 93.38 80 ALA A CA 1
ATOM 585 C C . ALA A 1 80 ? -10.580 -1.575 10.702 1.00 93.38 80 ALA A C 1
ATOM 587 O O . ALA A 1 80 ? -11.739 -1.557 10.287 1.00 93.38 80 ALA A O 1
ATOM 588 N N . ASN A 1 81 ? -10.033 -2.673 11.227 1.00 91.31 81 ASN A N 1
ATOM 589 C CA . ASN A 1 81 ? -10.766 -3.927 11.369 1.00 91.31 81 ASN A CA 1
ATOM 590 C C . ASN A 1 81 ? -11.932 -3.803 12.364 1.00 91.31 81 ASN A C 1
ATOM 592 O O . ASN A 1 81 ? -13.044 -4.231 12.066 1.00 91.31 81 ASN A O 1
ATOM 596 N N . GLN A 1 82 ? -11.715 -3.145 13.505 1.00 94.06 82 GLN A N 1
ATOM 597 C CA . GLN A 1 82 ? -12.766 -2.863 14.487 1.00 94.06 82 GLN A CA 1
ATOM 598 C C . GLN A 1 82 ? -13.889 -2.004 13.892 1.00 94.06 82 GLN A C 1
ATOM 600 O O . GLN A 1 82 ? -15.063 -2.320 14.068 1.00 94.06 82 GLN A O 1
ATOM 605 N N . GLN A 1 83 ? -13.547 -0.964 13.123 1.00 93.06 83 GLN A N 1
ATOM 606 C CA . GLN A 1 83 ? -14.534 -0.146 12.409 1.00 93.06 83 GLN A CA 1
ATOM 607 C C . GLN A 1 83 ? -15.326 -0.969 11.387 1.00 93.06 83 GLN A C 1
ATOM 609 O O . GLN A 1 83 ? -16.538 -0.808 11.286 1.00 93.06 83 GLN A O 1
ATOM 614 N N . ALA A 1 84 ? -14.673 -1.868 10.645 1.00 91.44 84 ALA A N 1
ATOM 615 C CA . ALA A 1 84 ? -15.368 -2.747 9.706 1.00 91.44 84 ALA A CA 1
ATOM 616 C C . ALA A 1 84 ? -16.376 -3.670 10.415 1.00 91.44 84 ALA A C 1
ATOM 618 O O . ALA A 1 84 ? -17.492 -3.830 9.928 1.00 91.44 84 ALA A O 1
ATOM 619 N N . LEU A 1 85 ? -16.003 -4.235 11.568 1.00 91.81 85 LEU A N 1
ATOM 620 C CA . LEU A 1 85 ? -16.875 -5.093 12.378 1.00 91.81 85 LEU A CA 1
ATOM 621 C C . LEU A 1 85 ? -18.064 -4.326 12.978 1.00 91.81 85 LEU A C 1
ATOM 623 O O . LEU A 1 85 ? -19.181 -4.844 12.988 1.00 91.81 85 LEU A O 1
ATOM 627 N N . ALA A 1 86 ? -17.845 -3.090 13.438 1.00 91.56 86 ALA A N 1
ATOM 628 C CA . ALA A 1 86 ? -18.913 -2.236 13.958 1.00 91.56 86 ALA A CA 1
ATOM 629 C C . ALA A 1 86 ? -19.991 -1.986 12.891 1.00 91.56 86 ALA A C 1
ATOM 631 O O . ALA A 1 86 ? -21.163 -2.258 13.136 1.00 91.56 86 ALA A O 1
ATOM 632 N N . LEU A 1 87 ? -19.585 -1.628 11.666 1.00 89.81 87 LEU A N 1
ATOM 633 C CA . LEU A 1 87 ? -20.511 -1.417 10.545 1.00 89.81 87 LEU A CA 1
ATOM 634 C C . LEU A 1 87 ? -21.326 -2.672 10.193 1.00 89.81 87 LEU A C 1
ATOM 636 O O . LEU A 1 87 ? -22.500 -2.569 9.845 1.00 89.81 87 LEU A O 1
ATOM 640 N N . MET A 1 88 ? -20.718 -3.859 10.284 1.00 85.88 88 MET A N 1
ATOM 641 C CA . MET A 1 88 ? -21.411 -5.135 10.053 1.00 85.88 88 MET A CA 1
ATOM 642 C C . MET A 1 88 ? -22.457 -5.436 11.132 1.00 85.88 88 MET A C 1
ATOM 644 O O . MET A 1 88 ? -23.450 -6.100 10.849 1.00 85.88 88 MET A O 1
ATOM 648 N N . THR A 1 89 ? -22.233 -4.958 12.356 1.00 82.56 89 THR A N 1
ATOM 649 C CA . THR A 1 89 ? -23.124 -5.182 13.502 1.00 82.56 89 THR A CA 1
ATOM 650 C C . THR A 1 89 ? -24.258 -4.152 13.537 1.00 82.56 89 THR A C 1
ATOM 652 O O . THR A 1 89 ? -25.394 -4.503 13.833 1.00 82.56 89 THR A O 1
ATOM 655 N N . GLU A 1 90 ? -23.977 -2.897 13.181 1.00 69.75 90 GLU A N 1
ATOM 656 C CA . GLU A 1 90 ? -24.965 -1.808 13.129 1.00 69.75 90 GLU A CA 1
ATOM 657 C C . GLU A 1 90 ? -25.890 -1.895 11.903 1.00 69.75 90 GLU A C 1
ATOM 659 O O . GLU A 1 90 ? -27.035 -1.463 11.968 1.00 69.75 90 GLU A O 1
ATOM 664 N N . GLY A 1 91 ? -25.432 -2.481 10.790 1.00 59.94 91 GLY A N 1
ATOM 665 C CA . GLY A 1 91 ? -26.245 -2.688 9.583 1.00 59.94 91 GLY A CA 1
ATOM 666 C C . GLY A 1 91 ? -27.195 -3.893 9.631 1.00 59.94 91 GLY A C 1
ATOM 667 O O . GLY A 1 91 ? -27.858 -4.171 8.632 1.00 59.94 91 GLY A O 1
ATOM 668 N N . GLY A 1 92 ? -27.225 -4.631 10.746 1.00 52.62 92 GLY A N 1
ATOM 669 C CA . GLY A 1 92 ? -28.020 -5.850 10.932 1.00 52.62 92 GLY A CA 1
ATOM 670 C C . GLY A 1 92 ? -29.149 -5.748 11.965 1.00 52.62 92 GLY A C 1
ATOM 671 O O . GLY A 1 92 ? -29.718 -6.786 12.303 1.00 52.62 92 GLY A O 1
ATOM 672 N N . ALA A 1 93 ? -29.447 -4.548 12.477 1.00 44.16 93 ALA A N 1
ATOM 673 C CA . ALA A 1 93 ? -30.488 -4.290 13.478 1.00 44.16 93 ALA A CA 1
ATOM 674 C C . ALA A 1 93 ? -31.697 -3.550 12.887 1.00 44.16 93 ALA A C 1
ATOM 676 O O . ALA A 1 93 ? -31.484 -2.599 12.101 1.00 44.16 93 ALA A O 1
#

Nearest PDB structures (foldseek):
  1yyj-assembly1_A  TM=3.679E-01  e=1.224E+00  Homo sapiens

Solvent-accessible surface area (backbone atoms only — not comparable to full-atom values): 5123 Å² total; per-residue (Å²): 106,53,44,58,55,49,52,50,41,53,54,47,59,71,47,46,74,53,27,92,80,41,90,65,28,29,59,55,39,40,53,39,33,52,45,27,57,65,38,17,43,59,62,86,80,51,77,83,48,58,72,46,51,77,46,90,46,65,38,15,53,25,49,49,54,31,65,68,45,67,63,45,97,51,63,38,57,56,53,15,49,53,51,55,52,48,53,62,58,64,75,72,112

Sequence (93 aa):
SPLAGWRTLQVLVEVLPVVGRVNRGGVLVQLLAELAGEYGVSVSLPESLRPALKGTTLLAKNLRALSALDTHPSGLAEQANQQALALMTEGGA

Radius of gyration: 14.89 Å; Cα contacts (8 Å, |Δi|>4): 105; chains: 1; bounding box: 47×19×33 Å

Mean predicted aligned error: 4.66 Å